Protein AF-A0AAW1RMR7-F1 (afdb_monomer)

pLDDT: mean 72.77, std 21.21, range [39.22, 98.06]

Secondary structure (DSSP, 8-state):
------------------------HHHHHHHTTPPP----PPPPP--------SSSHHHHHHHHHHHHHHHHHHHHHHHHHHHHHHHHHHHHHHHHHHHHHHHHHHHHHHHHHHHIIIII----PPPTTHHHHHHHHHHHHHH--

Organism: NCBI:txid2026836

Mean predicted aligned error: 20.26 Å

Radius of gyration: 40.02 Å; Cα contacts (8 Å, |Δi|>4): 3; chains: 1; bounding box: 69×91×111 Å

Structure (mmCIF, N/CA/C/O backbone):
data_AF-A0AAW1RMR7-F1
#
_entry.id   AF-A0AAW1RMR7-F1
#
loop_
_atom_site.group_PDB
_atom_site.id
_atom_site.type_symbol
_atom_site.label_atom_id
_atom_site.label_alt_id
_atom_site.label_comp_id
_atom_site.label_asym_id
_atom_site.label_entity_id
_atom_site.label_seq_id
_atom_site.pdbx_PDB_ins_code
_atom_site.Cartn_x
_atom_site.Cartn_y
_atom_site.Cartn_z
_atom_site.occupancy
_atom_site.B_iso_or_equiv
_atom_site.auth_seq_id
_atom_site.auth_comp_id
_atom_site.auth_asym_id
_atom_site.auth_atom_id
_atom_site.pdbx_PDB_model_num
ATOM 1 N N . MET A 1 1 ? -20.063 66.658 7.783 1.00 41.44 1 MET A N 1
ATOM 2 C CA . MET A 1 1 ? -18.698 66.717 7.216 1.00 41.44 1 MET A CA 1
ATOM 3 C C . MET A 1 1 ? -17.926 65.522 7.746 1.00 41.44 1 MET A C 1
ATOM 5 O O . MET A 1 1 ? -17.939 65.339 8.954 1.00 41.44 1 MET A O 1
ATOM 9 N N . GLY A 1 2 ? -17.313 64.720 6.873 1.00 44.72 2 GLY A N 1
ATOM 10 C CA . GLY A 1 2 ? -16.445 63.598 7.256 1.00 44.72 2 GLY A CA 1
ATOM 11 C C . GLY A 1 2 ? -16.875 62.287 6.607 1.00 44.72 2 GLY A C 1
ATOM 12 O O . GLY A 1 2 ? -17.687 61.562 7.164 1.00 44.72 2 GLY A O 1
ATOM 13 N N . ASN A 1 3 ? -16.363 62.049 5.401 1.00 41.38 3 ASN A N 1
ATOM 14 C CA . ASN A 1 3 ? -16.704 60.948 4.507 1.00 41.38 3 ASN A CA 1
ATOM 15 C C . ASN A 1 3 ? -15.828 59.707 4.744 1.00 41.38 3 ASN A C 1
ATOM 17 O O . ASN A 1 3 ? -14.678 59.828 5.148 1.00 41.38 3 ASN A O 1
ATOM 21 N N . ALA A 1 4 ? -16.399 58.557 4.371 1.00 46.16 4 ALA A N 1
ATOM 22 C CA . ALA A 1 4 ? -15.781 57.413 3.696 1.00 46.16 4 ALA A CA 1
ATOM 23 C C . ALA A 1 4 ? -14.385 56.939 4.156 1.00 46.16 4 ALA A C 1
ATOM 25 O O . ALA A 1 4 ? -13.358 57.455 3.725 1.00 46.16 4 ALA A O 1
ATOM 26 N N . SER A 1 5 ? -14.358 55.818 4.884 1.00 48.44 5 SER A N 1
ATOM 27 C CA . SER A 1 5 ? -13.239 54.873 4.817 1.00 48.44 5 SER A CA 1
ATOM 28 C C . SER A 1 5 ? -13.609 53.749 3.856 1.00 48.44 5 SER A C 1
ATOM 30 O O . SER A 1 5 ? -14.412 52.876 4.184 1.00 48.44 5 SER A O 1
ATOM 32 N N . GLY A 1 6 ? -13.035 53.810 2.654 1.00 48.84 6 GLY A N 1
ATOM 33 C CA . GLY A 1 6 ? -12.983 52.680 1.739 1.00 48.84 6 GLY A CA 1
ATOM 34 C C . GLY A 1 6 ? -12.164 51.559 2.367 1.00 48.84 6 GLY A C 1
ATOM 35 O O . GLY A 1 6 ? -11.061 51.786 2.863 1.00 48.84 6 GLY A O 1
ATOM 36 N N . LYS A 1 7 ? -12.730 50.356 2.381 1.00 49.72 7 LYS A N 1
ATOM 37 C CA . LYS A 1 7 ? -11.959 49.129 2.524 1.00 49.72 7 LYS A CA 1
ATOM 38 C C . LYS A 1 7 ? -11.913 48.502 1.143 1.00 49.72 7 LYS A C 1
ATOM 40 O O . LYS A 1 7 ? -12.949 48.089 0.627 1.00 49.72 7 LYS A O 1
ATOM 45 N N . ASP A 1 8 ? -10.722 48.510 0.563 1.00 47.69 8 ASP A N 1
ATOM 46 C CA . ASP A 1 8 ? -10.378 47.746 -0.624 1.00 47.69 8 ASP A CA 1
ATOM 47 C C . ASP A 1 8 ? -10.769 46.284 -0.405 1.00 47.69 8 ASP A C 1
ATOM 49 O O . ASP A 1 8 ? -10.290 45.608 0.508 1.00 47.69 8 ASP A O 1
ATOM 53 N N . GLN A 1 9 ? -11.706 45.822 -1.224 1.00 45.34 9 GLN A N 1
ATOM 54 C CA . GLN A 1 9 ? -12.138 44.440 -1.276 1.00 45.34 9 GLN A CA 1
ATOM 55 C C . GLN A 1 9 ? -11.144 43.718 -2.190 1.00 45.34 9 GLN A C 1
ATOM 57 O O . GLN A 1 9 ? -11.213 43.830 -3.414 1.00 45.34 9 GLN A O 1
ATOM 62 N N . GLN A 1 10 ? -10.159 43.047 -1.593 1.00 45.06 10 GLN A N 1
ATOM 63 C CA . GLN A 1 10 ? -9.300 42.117 -2.320 1.00 45.06 10 GLN A CA 1
ATOM 64 C C . GLN A 1 10 ? -10.180 40.983 -2.878 1.00 45.06 10 GLN A C 1
ATOM 66 O O . GLN A 1 10 ? -10.996 40.445 -2.128 1.00 45.06 10 GLN A O 1
ATOM 71 N N . PRO A 1 11 ? -10.054 40.610 -4.162 1.00 43.28 11 PRO A N 1
ATOM 72 C CA . PRO A 1 11 ? -10.751 39.447 -4.682 1.00 43.28 11 PRO A CA 1
ATOM 73 C C . PRO A 1 11 ? -10.151 38.188 -4.053 1.00 43.28 11 PRO A C 1
ATOM 75 O O . PRO A 1 11 ? -8.959 37.913 -4.210 1.00 43.28 11 PRO A O 1
ATOM 78 N N . GLU A 1 12 ? -10.995 37.453 -3.331 1.00 45.16 12 GLU A N 1
ATOM 79 C CA . GLU A 1 12 ? -10.720 36.108 -2.835 1.00 45.16 12 GLU A CA 1
ATOM 80 C C . GLU A 1 12 ? -10.385 35.230 -4.045 1.00 45.16 12 GLU A C 1
ATOM 82 O O . GLU A 1 12 ? -11.234 34.937 -4.890 1.00 45.16 12 GLU A O 1
ATOM 87 N N . GLN A 1 13 ? -9.104 34.894 -4.176 1.00 42.69 13 GLN A N 1
ATOM 88 C CA . GLN A 1 13 ? -8.651 33.884 -5.121 1.00 42.69 13 GLN A CA 1
ATOM 89 C C . GLN A 1 13 ? -9.285 32.554 -4.696 1.00 42.69 13 GLN A C 1
ATOM 91 O O . GLN A 1 13 ? -9.283 32.256 -3.499 1.00 42.69 13 GLN A O 1
ATOM 96 N N . PRO A 1 14 ? -9.831 31.757 -5.628 1.00 45.66 14 PRO A N 1
ATOM 97 C CA . PRO A 1 14 ? -10.330 30.437 -5.286 1.00 45.66 14 PRO A CA 1
ATOM 98 C C . PRO A 1 14 ? -9.174 29.630 -4.695 1.00 45.66 14 PRO A C 1
ATOM 100 O O . PRO A 1 14 ? -8.098 29.553 -5.292 1.00 45.66 14 PRO A O 1
ATOM 103 N N . GLU A 1 15 ? -9.391 29.067 -3.506 1.00 50.44 15 GLU A N 1
ATOM 104 C CA . GLU A 1 15 ? -8.488 28.087 -2.919 1.00 50.44 15 GLU A CA 1
ATOM 105 C C . GLU A 1 15 ? -8.468 26.866 -3.836 1.00 50.44 15 GLU A C 1
ATOM 107 O O . GLU A 1 15 ? -9.280 25.946 -3.734 1.00 50.44 15 GLU A O 1
ATOM 112 N N . GLU A 1 16 ? -7.553 26.898 -4.799 1.00 50.66 16 GLU A N 1
ATOM 113 C CA . GLU A 1 16 ? -7.110 25.729 -5.525 1.00 50.66 16 GLU A CA 1
ATOM 114 C C . GLU A 1 16 ? -6.599 24.752 -4.469 1.00 50.66 16 GLU A C 1
ATOM 116 O O . GLU A 1 16 ? -5.499 24.890 -3.925 1.00 50.66 16 GLU A O 1
ATOM 121 N N . LEU A 1 17 ? -7.445 23.776 -4.152 1.00 47.50 17 LEU A N 1
ATOM 122 C CA . LEU A 1 17 ? -7.128 22.608 -3.354 1.00 47.50 17 LEU A CA 1
ATOM 123 C C . LEU A 1 17 ? -6.118 21.760 -4.146 1.00 47.50 17 LEU A C 1
ATOM 125 O O . LEU A 1 17 ? -6.425 20.672 -4.628 1.00 47.50 17 LEU A O 1
ATOM 129 N N . PHE A 1 18 ? -4.899 22.273 -4.321 1.00 48.91 18 PHE A N 1
ATOM 130 C CA . PHE A 1 18 ? -3.761 21.499 -4.777 1.00 48.91 18 PHE A CA 1
ATOM 131 C C . PHE A 1 18 ? -3.435 20.535 -3.645 1.00 48.91 18 PHE A C 1
ATOM 133 O O . PHE A 1 18 ? -2.655 20.827 -2.738 1.00 48.91 18 PHE A O 1
ATOM 140 N N . THR A 1 19 ? -4.055 19.358 -3.685 1.00 51.41 19 THR A N 1
ATOM 141 C CA . THR A 1 19 ? -3.555 18.193 -2.970 1.00 51.41 19 THR A CA 1
ATOM 142 C C . THR A 1 19 ? -2.136 17.963 -3.472 1.00 51.41 19 THR A C 1
ATOM 144 O O . THR A 1 19 ? -1.926 17.410 -4.552 1.00 51.41 19 THR A O 1
ATOM 147 N N . GLY A 1 20 ? -1.157 18.483 -2.732 1.00 47.81 20 GLY A N 1
ATOM 148 C CA . GLY A 1 20 ? 0.257 18.337 -3.029 1.00 47.81 20 GLY A CA 1
ATOM 149 C C . GLY A 1 20 ? 0.644 16.874 -2.900 1.00 47.81 20 GLY A C 1
ATOM 150 O O . GLY A 1 20 ? 1.087 16.431 -1.843 1.00 47.81 20 GLY A O 1
ATOM 151 N N . VAL A 1 21 ? 0.461 16.107 -3.974 1.00 63.41 21 VAL A N 1
ATOM 152 C CA . VAL A 1 21 ? 0.990 14.752 -4.078 1.00 63.41 21 VAL A CA 1
ATOM 153 C C . VAL A 1 21 ? 2.507 14.880 -4.004 1.00 63.41 21 VAL A C 1
ATOM 155 O O . VAL A 1 21 ? 3.132 15.526 -4.847 1.00 63.41 21 VAL A O 1
ATOM 158 N N . ARG A 1 22 ? 3.117 14.300 -2.965 1.00 62.78 22 ARG A N 1
ATOM 159 C CA . ARG A 1 22 ? 4.573 14.281 -2.798 1.00 62.78 22 ARG A CA 1
ATOM 160 C C . ARG A 1 22 ? 5.194 13.384 -3.866 1.00 62.78 22 ARG A C 1
ATOM 162 O O . ARG A 1 22 ? 5.441 12.205 -3.645 1.00 62.78 22 ARG A O 1
ATOM 169 N N . THR A 1 23 ? 5.452 13.943 -5.040 1.00 65.56 23 THR A N 1
ATOM 170 C CA . THR A 1 23 ? 6.194 13.260 -6.101 1.00 65.56 23 THR A CA 1
ATOM 171 C C . THR A 1 23 ? 7.694 13.445 -5.900 1.00 65.56 23 THR A C 1
ATOM 173 O O . THR A 1 23 ? 8.157 14.538 -5.573 1.00 65.56 23 THR A O 1
ATOM 176 N N . SER A 1 24 ? 8.475 12.387 -6.126 1.00 66.00 24 SER A N 1
ATOM 177 C CA . SER A 1 24 ? 9.939 12.459 -6.064 1.00 66.00 24 SER A CA 1
ATOM 178 C C . SER A 1 24 ? 10.491 13.475 -7.084 1.00 66.00 24 SER A C 1
ATOM 180 O O . SER A 1 24 ? 10.080 13.431 -8.249 1.00 66.00 24 SER A O 1
ATOM 182 N N . PRO A 1 25 ? 11.465 14.338 -6.716 1.00 65.81 25 PRO A N 1
ATOM 183 C CA . PRO A 1 25 ? 12.079 15.307 -7.634 1.00 65.81 25 PRO A CA 1
ATOM 184 C C . PRO A 1 25 ? 12.666 14.675 -8.906 1.00 65.81 25 PRO A C 1
ATOM 186 O O . PRO A 1 25 ? 12.696 15.298 -9.967 1.00 65.81 25 PRO A O 1
ATOM 189 N N . ALA A 1 26 ? 13.101 13.413 -8.822 1.00 59.31 26 ALA A N 1
ATOM 190 C CA . ALA A 1 26 ? 13.618 12.663 -9.965 1.00 59.31 26 ALA A CA 1
ATOM 191 C C . ALA A 1 26 ? 12.534 12.347 -11.012 1.00 59.31 26 ALA A C 1
ATOM 193 O O . ALA A 1 26 ? 12.831 12.253 -12.201 1.00 59.31 26 ALA A O 1
ATOM 194 N N . LEU A 1 27 ? 11.279 12.202 -10.583 1.00 61.59 27 LEU A N 1
ATOM 195 C CA . LEU A 1 27 ? 10.155 11.858 -11.452 1.00 61.59 27 LEU A CA 1
ATOM 196 C C . LEU A 1 27 ? 9.688 13.080 -12.257 1.00 61.59 27 LEU A C 1
ATOM 198 O O . LEU A 1 27 ? 9.487 12.982 -13.465 1.00 61.59 27 LEU A O 1
ATOM 202 N N . ILE A 1 28 ? 9.648 14.252 -11.612 1.00 66.38 28 ILE A N 1
ATOM 203 C CA . ILE A 1 28 ? 9.343 15.543 -12.254 1.00 66.38 28 ILE A CA 1
ATOM 204 C C . ILE A 1 28 ? 10.358 15.850 -13.364 1.00 66.38 28 ILE A C 1
ATOM 206 O O . ILE A 1 28 ? 9.988 16.252 -14.465 1.00 66.38 28 ILE A O 1
ATOM 210 N N . ARG A 1 29 ? 11.648 15.599 -13.107 1.00 62.22 29 ARG A N 1
ATOM 211 C CA . ARG A 1 29 ? 12.720 15.860 -14.078 1.00 62.22 29 ARG A CA 1
ATOM 212 C C . ARG A 1 29 ? 12.626 14.983 -15.331 1.00 62.22 29 A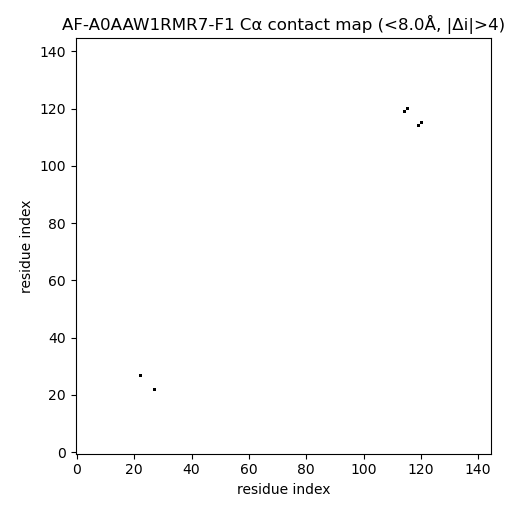RG A C 1
ATOM 214 O O . ARG A 1 29 ? 13.022 15.426 -16.401 1.00 62.22 29 ARG A O 1
ATOM 221 N N . ASN A 1 30 ? 12.110 13.760 -15.218 1.00 59.12 30 ASN A N 1
ATOM 222 C CA . ASN A 1 30 ? 11.930 12.877 -16.375 1.00 59.12 30 ASN A CA 1
ATOM 223 C C . ASN A 1 30 ? 10.703 13.258 -17.214 1.00 59.12 30 ASN A C 1
ATOM 225 O O . ASN A 1 30 ? 10.755 13.147 -18.434 1.00 59.12 30 ASN A O 1
ATOM 229 N N . LEU A 1 31 ? 9.636 13.756 -16.583 1.00 60.44 31 LEU A N 1
ATOM 230 C CA . LEU A 1 31 ? 8.449 14.264 -17.283 1.00 60.44 31 LEU A CA 1
ATOM 231 C C . LEU A 1 31 ? 8.740 15.558 -18.055 1.00 60.44 31 LEU A C 1
ATOM 233 O O . LEU A 1 31 ? 8.267 15.717 -19.174 1.00 60.44 31 LEU A O 1
ATOM 237 N N . ALA A 1 32 ? 9.569 16.445 -17.498 1.00 60.75 32 ALA A N 1
ATOM 238 C CA . ALA A 1 32 ? 9.967 17.692 -18.157 1.00 60.75 32 ALA A CA 1
ATOM 239 C C . ALA A 1 32 ? 10.891 17.496 -19.378 1.00 60.75 32 ALA A C 1
ATOM 241 O O . ALA A 1 32 ? 11.061 18.422 -20.162 1.00 60.75 32 ALA A O 1
ATOM 242 N N . ASN A 1 33 ? 11.487 16.309 -19.538 1.00 55.12 33 ASN A N 1
ATOM 243 C CA . ASN A 1 33 ? 12.424 15.983 -20.619 1.00 55.12 33 ASN A CA 1
ATOM 244 C C . ASN A 1 33 ? 11.831 15.009 -21.653 1.00 55.12 33 ASN A C 1
ATOM 246 O O . ASN A 1 33 ? 12.582 14.392 -22.412 1.00 55.12 33 ASN A O 1
ATOM 250 N N . ALA A 1 34 ? 10.509 14.818 -21.671 1.00 51.97 34 ALA A N 1
ATOM 251 C CA . ALA A 1 34 ? 9.874 13.998 -22.694 1.00 51.97 34 ALA A CA 1
ATOM 252 C C . ALA A 1 34 ? 10.080 14.655 -24.076 1.00 51.97 34 ALA A C 1
ATOM 254 O O . ALA A 1 34 ? 9.723 15.821 -24.239 1.00 51.97 34 ALA A O 1
ATOM 255 N N . PRO A 1 35 ? 10.673 13.959 -25.065 1.00 56.31 35 PRO A N 1
ATOM 256 C CA . PRO A 1 35 ? 10.839 14.519 -26.399 1.00 56.31 35 PRO A CA 1
ATOM 257 C C . PRO A 1 35 ? 9.468 14.703 -27.059 1.00 56.31 35 PRO A C 1
ATOM 259 O O . PRO A 1 35 ? 8.672 13.763 -27.117 1.00 56.31 35 PRO A O 1
ATOM 262 N N . ASP A 1 36 ? 9.215 15.916 -27.555 1.00 47.38 36 ASP A N 1
ATOM 263 C CA . ASP A 1 36 ? 8.032 16.263 -28.340 1.00 47.38 36 ASP A CA 1
ATOM 264 C C . ASP A 1 36 ? 7.891 15.311 -29.534 1.00 47.38 36 ASP A C 1
ATOM 266 O O . ASP A 1 36 ? 8.733 15.248 -30.432 1.00 47.38 36 ASP A O 1
ATOM 270 N N . PHE A 1 37 ? 6.803 14.545 -29.543 1.00 48.03 37 PHE A N 1
ATOM 271 C CA . PHE A 1 37 ? 6.465 13.601 -30.603 1.00 48.03 37 PHE A CA 1
ATOM 272 C C . PHE A 1 37 ? 5.833 14.344 -31.789 1.00 48.03 37 PHE A C 1
ATOM 274 O O . PHE A 1 37 ? 4.648 14.183 -32.079 1.00 48.03 37 PHE A O 1
ATOM 281 N N . ARG A 1 38 ? 6.596 15.209 -32.462 1.00 51.19 38 ARG A N 1
ATOM 282 C CA . ARG A 1 38 ? 6.203 15.812 -33.743 1.00 51.19 38 ARG A CA 1
ATOM 283 C C . ARG A 1 38 ? 7.425 16.037 -34.627 1.00 51.19 38 ARG A C 1
ATOM 285 O O . ARG A 1 38 ? 8.172 16.971 -34.396 1.00 51.19 38 ARG A O 1
ATOM 292 N N . ASP A 1 39 ? 7.609 15.160 -35.613 1.00 41.50 39 ASP A N 1
ATOM 293 C CA . ASP A 1 39 ? 7.767 15.559 -37.019 1.00 41.50 39 ASP A CA 1
ATOM 294 C C . ASP A 1 39 ? 7.932 14.329 -37.9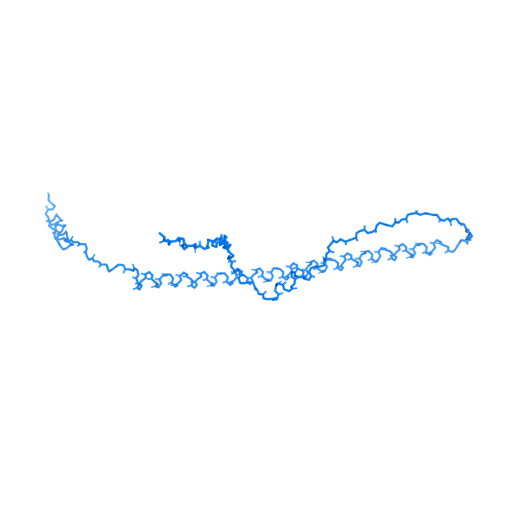19 1.00 41.50 39 ASP A C 1
ATOM 296 O O . ASP A 1 39 ? 8.956 13.649 -37.947 1.00 41.50 39 ASP A O 1
ATOM 300 N N . THR A 1 40 ? 6.876 14.029 -38.672 1.00 49.78 40 THR A N 1
ATOM 301 C CA . THR A 1 40 ? 6.880 13.047 -39.757 1.00 49.78 40 THR A CA 1
ATOM 302 C C . THR A 1 40 ? 7.060 13.822 -41.060 1.00 49.78 40 THR A C 1
ATOM 304 O O . THR A 1 40 ? 6.084 14.256 -41.667 1.00 49.78 40 THR A O 1
ATOM 307 N N . HIS A 1 41 ? 8.305 14.038 -41.492 1.00 50.75 41 HIS A N 1
ATOM 308 C CA . HIS A 1 41 ? 8.564 14.596 -42.819 1.00 50.75 41 HIS A CA 1
ATOM 309 C C . HIS A 1 41 ? 8.580 13.486 -43.878 1.00 50.75 41 HIS A C 1
ATOM 311 O O . HIS A 1 41 ? 9.387 12.560 -43.863 1.00 50.75 41 HIS A O 1
ATOM 317 N N . HIS A 1 42 ? 7.613 13.603 -44.781 1.00 48.09 42 HIS A N 1
ATOM 318 C CA . HIS A 1 42 ? 7.350 12.776 -45.952 1.00 48.09 42 HIS A CA 1
ATOM 319 C C . HIS A 1 42 ? 8.436 13.002 -47.029 1.00 48.09 42 HIS A C 1
ATOM 321 O O . HIS A 1 42 ? 8.731 14.163 -47.321 1.00 48.09 42 HIS A O 1
ATOM 327 N N . PRO A 1 43 ? 9.026 11.965 -47.657 1.00 50.16 43 PRO A N 1
ATOM 328 C CA . PRO A 1 43 ? 9.975 12.182 -48.743 1.00 50.16 43 PRO A CA 1
ATOM 329 C C . PRO A 1 43 ? 9.249 12.537 -50.052 1.00 50.16 43 PRO A C 1
ATOM 331 O O . PRO A 1 43 ? 8.346 11.831 -50.502 1.00 50.16 43 PRO A O 1
ATOM 334 N N . HIS A 1 44 ? 9.673 13.645 -50.661 1.00 39.22 44 HIS A N 1
ATOM 335 C CA . HIS A 1 44 ? 9.256 14.116 -51.983 1.00 39.22 44 HIS A CA 1
ATOM 336 C C . HIS A 1 44 ? 9.768 13.177 -53.093 1.00 39.22 44 HIS A C 1
ATOM 338 O O . HIS A 1 44 ? 10.909 12.719 -53.051 1.00 39.22 44 HIS A O 1
ATOM 344 N N . ARG A 1 45 ? 8.928 12.911 -54.100 1.00 41.19 45 ARG A N 1
ATOM 345 C CA . ARG A 1 45 ? 9.235 12.085 -55.283 1.00 41.19 45 ARG A CA 1
ATOM 346 C C . ARG A 1 45 ? 9.606 12.933 -56.515 1.00 41.19 45 ARG A C 1
ATOM 348 O O . ARG A 1 45 ? 8.895 13.899 -56.772 1.00 41.19 45 ARG A O 1
ATOM 355 N N . HIS A 1 46 ? 10.585 12.406 -57.279 1.00 43.56 46 HIS A N 1
ATOM 356 C CA . HIS A 1 46 ? 10.833 12.482 -58.746 1.00 43.56 46 HIS A CA 1
ATOM 357 C C . HIS A 1 46 ? 11.240 13.848 -59.360 1.00 43.56 46 HIS A C 1
ATOM 359 O O . HIS A 1 46 ? 10.795 14.873 -58.863 1.00 43.56 46 HIS A O 1
ATOM 365 N N . ASP A 1 47 ? 12.121 14.003 -60.370 1.00 43.00 47 ASP A N 1
ATOM 366 C CA . ASP A 1 47 ? 12.698 13.187 -61.479 1.00 43.00 47 ASP A CA 1
ATOM 367 C C . ASP A 1 47 ? 14.203 13.585 -61.706 1.00 43.00 47 ASP A C 1
ATOM 369 O O . ASP A 1 47 ? 14.673 14.493 -61.029 1.00 43.00 47 ASP A O 1
ATOM 373 N N . ASP A 1 48 ? 15.111 12.975 -62.495 1.00 39.62 48 ASP A N 1
ATOM 374 C CA . ASP A 1 48 ? 15.102 12.568 -63.914 1.00 39.62 48 ASP A CA 1
ATOM 375 C C . ASP A 1 48 ? 16.299 11.629 -64.263 1.00 39.62 48 ASP A C 1
ATOM 377 O O . ASP A 1 48 ? 17.447 11.880 -63.903 1.00 39.62 48 ASP A O 1
ATOM 381 N N . ARG A 1 49 ? 15.994 10.573 -65.031 1.00 44.53 49 ARG A N 1
ATOM 382 C CA . ARG A 1 49 ? 16.584 10.165 -66.330 1.00 44.53 49 ARG A CA 1
ATOM 383 C C . ARG A 1 49 ? 18.105 9.894 -66.566 1.00 44.53 49 ARG A C 1
ATOM 385 O O . ARG A 1 49 ? 18.913 10.797 -66.720 1.00 44.53 49 ARG A O 1
ATOM 392 N N . GLU A 1 50 ? 18.360 8.600 -66.839 1.00 49.91 50 GLU A N 1
ATOM 393 C CA . GLU A 1 50 ? 19.244 7.912 -67.829 1.00 49.91 50 GLU A CA 1
ATOM 394 C C . GLU A 1 50 ? 20.781 8.091 -67.861 1.00 49.91 50 GLU A C 1
ATOM 396 O O . GLU A 1 50 ? 21.289 9.112 -68.305 1.00 49.91 50 GLU A O 1
ATOM 401 N N . HIS A 1 51 ? 21.514 6.982 -67.613 1.00 41.34 51 HIS A N 1
ATOM 402 C CA . HIS A 1 51 ? 22.446 6.342 -68.574 1.00 41.34 51 HIS A CA 1
ATOM 403 C C . HIS A 1 51 ? 23.118 5.046 -68.031 1.00 41.34 51 HIS A C 1
ATOM 405 O O . HIS A 1 51 ? 23.738 5.088 -66.980 1.00 41.34 51 HIS A O 1
ATOM 411 N N . ARG A 1 52 ? 23.093 3.961 -68.846 1.00 43.81 52 ARG A N 1
ATOM 412 C CA . ARG A 1 52 ? 24.130 2.895 -69.044 1.00 43.81 52 ARG A CA 1
ATOM 413 C C . ARG A 1 52 ? 24.609 2.094 -67.801 1.00 43.81 52 ARG A C 1
ATOM 415 O O . ARG A 1 52 ? 25.273 2.649 -66.945 1.00 43.81 52 ARG A O 1
ATOM 422 N N . SER A 1 53 ? 24.531 0.757 -67.718 1.00 42.88 53 SER A N 1
ATOM 423 C CA . SER A 1 53 ? 25.228 -0.243 -68.562 1.00 42.88 53 SER A CA 1
ATOM 424 C C . SER A 1 53 ? 24.881 -1.669 -68.093 1.00 42.88 53 SER A C 1
ATOM 426 O O . SER A 1 53 ? 24.778 -1.904 -66.905 1.00 42.88 53 SER A O 1
ATOM 428 N N . SER A 1 54 ? 24.787 -2.645 -68.997 1.00 51.03 54 SER A N 1
ATOM 429 C CA . SER A 1 54 ? 24.481 -4.051 -68.695 1.00 51.03 54 SER A CA 1
ATOM 430 C C . SER A 1 54 ? 25.426 -4.765 -67.707 1.00 51.03 54 SER A C 1
ATOM 432 O O . SER A 1 54 ? 26.647 -4.733 -67.852 1.00 51.03 54 SER A O 1
ATOM 434 N N . SER A 1 55 ? 24.797 -5.593 -66.861 1.00 51.38 55 SER A N 1
ATOM 435 C CA . SER A 1 55 ? 25.265 -6.884 -66.316 1.00 51.38 55 SER A CA 1
ATOM 436 C C . SER A 1 55 ? 26.067 -6.930 -65.010 1.00 51.38 55 SER A C 1
ATOM 438 O O . SER A 1 55 ? 26.431 -8.029 -64.596 1.00 51.38 55 SER A O 1
ATOM 440 N N . LYS A 1 56 ? 26.292 -5.803 -64.321 1.00 48.78 56 LYS A N 1
ATOM 441 C CA . LYS A 1 56 ? 26.843 -5.789 -62.945 1.00 48.78 56 LYS A CA 1
ATOM 442 C C . LYS A 1 56 ? 25.826 -5.370 -61.872 1.00 48.78 56 LYS A C 1
ATOM 444 O O . LYS A 1 56 ? 25.982 -5.742 -60.718 1.00 48.78 56 LYS A O 1
ATOM 449 N N . ASP A 1 57 ? 24.743 -4.717 -62.286 1.00 50.81 57 ASP A N 1
ATOM 450 C CA . ASP A 1 57 ? 23.793 -4.045 -61.389 1.00 50.81 57 ASP A CA 1
ATOM 451 C C . ASP A 1 57 ? 22.793 -4.978 -60.677 1.00 50.81 57 ASP A C 1
ATOM 453 O O . ASP A 1 57 ? 22.172 -4.586 -59.690 1.00 50.81 57 ASP A O 1
ATOM 457 N N . GLU A 1 58 ? 22.617 -6.223 -61.136 1.00 51.19 58 GLU A N 1
ATOM 458 C CA . GLU A 1 58 ? 21.673 -7.159 -60.496 1.00 51.19 58 GLU A CA 1
ATOM 459 C C . GLU A 1 58 ? 22.210 -7.732 -59.175 1.00 51.19 58 GLU A C 1
ATOM 461 O O . GLU A 1 58 ? 21.428 -8.021 -58.268 1.00 51.19 58 GLU A O 1
ATOM 466 N N . HIS A 1 59 ? 23.536 -7.849 -59.033 1.00 50.97 59 HIS A N 1
ATOM 467 C CA . HIS A 1 59 ? 24.159 -8.274 -57.776 1.00 50.97 59 HIS A CA 1
ATOM 468 C C . HIS A 1 59 ? 24.107 -7.161 -56.720 1.00 50.97 59 HI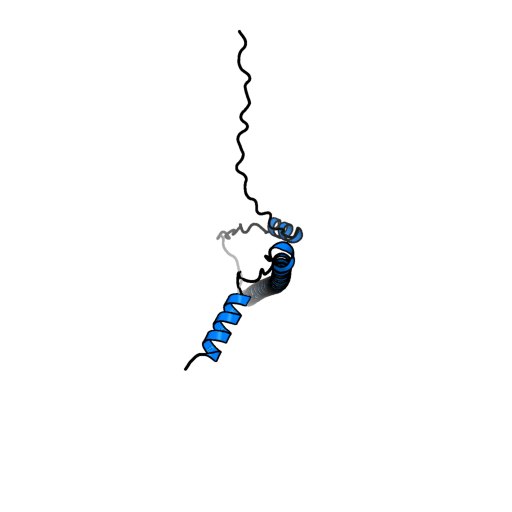S A C 1
ATOM 470 O O . HIS A 1 59 ? 23.744 -7.428 -55.573 1.00 50.97 59 HIS A O 1
ATOM 476 N N . ASP A 1 60 ? 24.361 -5.915 -57.127 1.00 54.00 60 ASP A N 1
ATOM 477 C CA . ASP A 1 60 ? 24.363 -4.747 -56.238 1.00 54.00 60 ASP A CA 1
ATOM 478 C C . ASP A 1 60 ? 22.951 -4.423 -55.704 1.00 54.00 60 ASP A C 1
ATOM 480 O O . ASP A 1 60 ? 22.777 -4.039 -54.545 1.00 54.00 60 ASP A O 1
ATOM 484 N N . ALA A 1 61 ? 21.905 -4.642 -56.512 1.00 57.59 61 ALA A N 1
ATOM 485 C CA . ALA A 1 61 ? 20.517 -4.461 -56.082 1.00 57.59 61 ALA A CA 1
ATOM 486 C C . ALA A 1 61 ? 20.067 -5.511 -55.047 1.00 57.59 61 ALA A C 1
ATOM 488 O O . ALA A 1 61 ? 19.290 -5.200 -54.138 1.00 57.59 61 ALA A O 1
ATOM 489 N N . HIS A 1 62 ? 20.555 -6.750 -55.162 1.00 60.22 62 HIS A N 1
ATOM 490 C CA . HIS A 1 62 ? 20.237 -7.820 -54.216 1.00 60.22 62 HIS A CA 1
ATOM 491 C C . HIS A 1 62 ? 20.938 -7.602 -52.864 1.00 60.22 62 HIS A C 1
ATOM 493 O O . HIS A 1 62 ? 20.341 -7.844 -51.814 1.00 60.22 62 HIS A O 1
ATOM 499 N N . GLU A 1 63 ? 22.166 -7.076 -52.885 1.00 60.25 63 GLU A N 1
ATOM 500 C CA . GLU A 1 63 ? 22.940 -6.713 -51.693 1.00 60.25 63 GLU A CA 1
ATOM 501 C C . GLU A 1 63 ? 22.331 -5.504 -50.958 1.00 60.25 63 GLU A C 1
ATOM 503 O O . GLU A 1 63 ? 22.126 -5.548 -49.743 1.00 60.25 63 GLU A O 1
ATOM 508 N N . ALA A 1 64 ? 21.901 -4.470 -51.691 1.00 62.59 64 ALA A N 1
ATOM 509 C CA . ALA A 1 64 ? 21.192 -3.328 -51.108 1.00 62.59 64 ALA A CA 1
ATOM 510 C C . ALA A 1 64 ? 19.841 -3.724 -50.473 1.00 62.59 64 ALA A C 1
ATOM 512 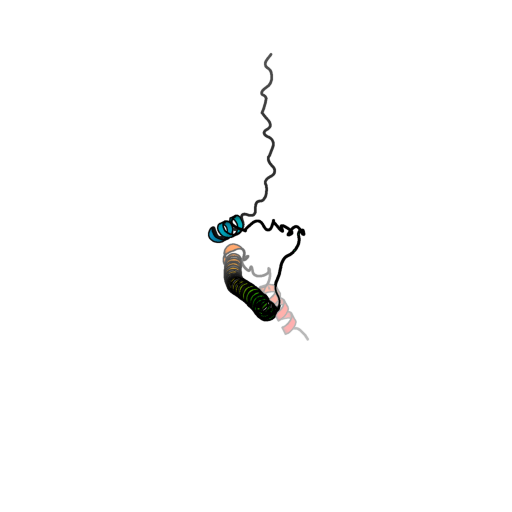O O . ALA A 1 64 ? 19.479 -3.229 -49.401 1.00 62.59 64 ALA A O 1
ATOM 513 N N . ALA A 1 65 ? 19.099 -4.648 -51.093 1.00 63.75 65 ALA A N 1
ATOM 514 C CA . ALA A 1 65 ? 17.828 -5.140 -50.559 1.00 63.75 65 ALA A CA 1
ATOM 515 C C . ALA A 1 65 ? 18.003 -6.003 -49.293 1.00 63.75 65 ALA A C 1
ATOM 517 O O . ALA A 1 65 ? 17.204 -5.891 -48.358 1.00 63.75 65 ALA A O 1
ATOM 518 N N . GLU A 1 66 ? 19.044 -6.839 -49.236 1.00 64.88 66 GLU A N 1
ATOM 519 C CA . GLU A 1 66 ? 19.438 -7.593 -48.035 1.00 64.88 66 GLU A CA 1
ATOM 520 C C . GLU A 1 66 ? 19.834 -6.643 -46.890 1.00 64.88 66 GLU A C 1
A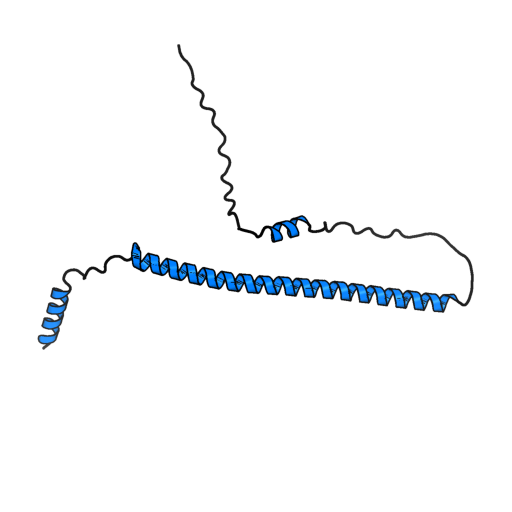TOM 522 O O . GLU A 1 66 ? 19.389 -6.807 -45.750 1.00 64.88 66 GLU A O 1
ATOM 527 N N . GLN A 1 67 ? 20.575 -5.576 -47.197 1.00 69.56 67 GLN A N 1
ATOM 528 C CA . GLN A 1 67 ? 21.019 -4.595 -46.208 1.00 69.56 67 GLN A CA 1
ATOM 529 C C . GLN A 1 67 ? 19.869 -3.734 -45.650 1.00 69.56 67 GLN A C 1
ATOM 531 O O . GLN A 1 67 ? 19.819 -3.459 -44.444 1.00 69.56 67 GLN A O 1
ATOM 536 N N . CYS A 1 68 ? 18.883 -3.368 -46.476 1.00 69.75 68 CYS A N 1
ATOM 537 C CA . CYS A 1 68 ? 17.652 -2.712 -46.013 1.00 69.75 68 CYS A CA 1
ATOM 538 C C . CYS A 1 68 ? 16.809 -3.618 -45.095 1.00 69.75 68 CYS A C 1
ATOM 540 O O . CYS A 1 68 ? 16.230 -3.147 -44.113 1.00 69.75 68 CYS A O 1
ATOM 542 N N . LYS A 1 69 ? 16.760 -4.930 -45.358 1.00 72.19 69 LYS A N 1
ATOM 543 C CA . LYS A 1 69 ? 16.066 -5.882 -44.475 1.00 72.19 69 LYS A CA 1
ATOM 544 C C . LYS A 1 69 ? 16.779 -6.019 -43.132 1.00 72.19 69 LYS A C 1
ATOM 546 O O . LYS A 1 69 ? 16.125 -5.881 -42.099 1.00 72.19 69 LYS A O 1
ATOM 551 N N . ALA A 1 70 ? 18.101 -6.194 -43.135 1.00 72.38 70 ALA A N 1
ATOM 552 C CA . ALA A 1 70 ? 18.897 -6.328 -41.914 1.00 72.38 70 ALA A CA 1
ATOM 553 C C . ALA A 1 70 ? 18.800 -5.090 -41.003 1.00 72.38 70 ALA A C 1
ATOM 555 O O . ALA A 1 70 ? 18.644 -5.213 -39.788 1.00 72.38 70 ALA A O 1
ATOM 556 N N . THR A 1 71 ? 18.819 -3.887 -41.585 1.00 75.69 71 THR A N 1
ATOM 557 C CA . THR A 1 71 ? 18.668 -2.626 -40.835 1.00 75.69 71 THR A CA 1
ATOM 558 C C . THR A 1 71 ? 17.268 -2.456 -40.246 1.00 75.69 71 THR A C 1
ATOM 560 O O . THR A 1 71 ? 17.141 -2.085 -39.079 1.00 75.69 71 THR A O 1
ATOM 563 N N . SER A 1 72 ? 16.213 -2.792 -40.997 1.00 79.69 72 SER A N 1
ATOM 564 C CA . SER A 1 72 ? 14.836 -2.757 -40.480 1.00 79.69 72 SER A CA 1
ATOM 565 C C . SER A 1 72 ? 14.596 -3.773 -39.354 1.00 79.69 72 SER A C 1
ATOM 567 O O . SER A 1 72 ? 13.937 -3.454 -38.364 1.00 79.69 72 SER A O 1
ATOM 569 N N . GLN A 1 73 ? 15.189 -4.968 -39.450 1.00 80.69 73 GLN A N 1
ATOM 570 C CA . GLN A 1 73 ? 15.121 -5.986 -38.400 1.00 80.69 73 GLN A CA 1
ATOM 571 C C . GLN A 1 73 ? 15.888 -5.564 -37.143 1.00 80.69 73 GLN A C 1
ATOM 573 O O . GLN A 1 73 ? 15.356 -5.699 -36.043 1.00 80.69 73 GLN A O 1
ATOM 578 N N . GLY A 1 74 ? 17.090 -4.998 -37.291 1.00 86.38 74 GLY A N 1
ATOM 579 C CA . GLY A 1 74 ? 17.855 -4.463 -36.163 1.00 86.38 74 GLY A CA 1
ATOM 580 C C . GLY A 1 74 ? 17.129 -3.319 -35.449 1.00 86.38 74 GLY A C 1
ATOM 581 O O . GLY A 1 74 ? 17.120 -3.262 -34.222 1.00 86.38 74 GLY A O 1
ATOM 582 N N . HIS A 1 75 ? 16.446 -2.447 -36.197 1.00 90.38 75 HIS A N 1
ATOM 583 C CA . HIS A 1 75 ? 15.660 -1.360 -35.612 1.00 90.38 75 HIS A CA 1
ATOM 584 C C . HIS A 1 75 ? 14.449 -1.865 -34.813 1.00 90.38 75 HIS A C 1
ATOM 586 O O . HIS A 1 75 ? 14.191 -1.377 -33.715 1.00 90.38 75 HIS A O 1
ATOM 592 N N . LEU A 1 76 ? 13.730 -2.874 -35.320 1.00 90.38 76 LEU A N 1
ATOM 593 C CA . LEU A 1 76 ? 12.624 -3.493 -34.583 1.00 90.38 76 LEU A CA 1
ATOM 594 C C . LEU A 1 76 ? 13.103 -4.200 -33.308 1.00 90.38 76 LEU A C 1
ATOM 596 O O . LEU A 1 76 ? 12.429 -4.119 -32.286 1.00 90.38 76 LEU A O 1
ATOM 600 N N . GLN A 1 77 ? 14.273 -4.843 -33.345 1.00 91.94 77 GLN A N 1
ATOM 601 C CA . GLN A 1 77 ? 14.876 -5.473 -32.165 1.00 91.94 77 GLN A CA 1
ATOM 602 C C . GLN A 1 77 ? 15.303 -4.445 -31.106 1.00 91.94 77 GLN A C 1
ATOM 604 O O . GLN A 1 77 ? 15.094 -4.678 -29.916 1.00 91.94 77 GLN A O 1
ATOM 609 N N . ASP A 1 78 ? 15.852 -3.297 -31.515 1.00 94.62 78 ASP A N 1
ATOM 610 C CA . ASP A 1 78 ? 16.168 -2.199 -30.590 1.00 94.62 78 ASP A CA 1
ATOM 611 C C . ASP A 1 78 ? 14.900 -1.631 -29.934 1.00 94.62 78 ASP A C 1
ATOM 613 O O . ASP A 1 78 ? 14.844 -1.456 -28.715 1.00 94.62 78 ASP A O 1
ATOM 617 N N . LEU A 1 79 ? 13.847 -1.400 -30.725 1.00 95.62 79 LEU A N 1
ATOM 618 C CA . LEU A 1 79 ? 12.562 -0.935 -30.205 1.00 95.62 79 LEU A CA 1
ATOM 619 C C . LEU A 1 79 ? 11.954 -1.933 -29.214 1.00 95.62 79 LEU A C 1
ATOM 621 O O . LEU A 1 79 ? 11.529 -1.521 -28.135 1.00 95.62 79 LEU A O 1
ATOM 625 N N . ASP A 1 80 ? 11.952 -3.224 -29.543 1.00 96.44 80 ASP A N 1
ATOM 626 C CA . ASP A 1 80 ? 11.431 -4.269 -28.660 1.00 96.44 80 ASP A CA 1
ATOM 627 C C . ASP A 1 80 ? 12.224 -4.340 -27.346 1.00 96.44 80 ASP A C 1
ATOM 629 O O . ASP A 1 80 ? 11.642 -4.300 -26.263 1.00 96.44 80 ASP A O 1
ATOM 633 N N . SER A 1 81 ? 13.558 -4.301 -27.420 1.00 96.94 81 SER A N 1
ATOM 634 C CA . SER A 1 81 ? 14.438 -4.245 -26.244 1.00 96.94 81 SER A CA 1
ATOM 635 C C . SER A 1 81 ? 14.133 -3.039 -25.345 1.00 96.94 81 SER A C 1
ATOM 637 O O . SER A 1 81 ? 14.015 -3.157 -24.120 1.00 96.94 81 SER A O 1
ATOM 639 N N . ARG A 1 82 ? 13.922 -1.859 -25.941 1.00 97.25 82 ARG A N 1
ATOM 640 C CA . ARG A 1 82 ? 13.569 -0.638 -25.200 1.00 97.25 82 ARG A CA 1
ATOM 641 C C . ARG A 1 82 ? 12.193 -0.731 -24.548 1.00 97.25 82 ARG A C 1
ATOM 643 O O . ARG A 1 82 ? 12.035 -0.278 -23.411 1.00 97.25 82 ARG A O 1
ATOM 650 N N . VAL A 1 83 ? 11.212 -1.315 -25.235 1.00 97.69 83 VAL A N 1
ATOM 651 C CA . VAL A 1 83 ? 9.867 -1.545 -24.687 1.00 97.69 83 VAL A CA 1
ATOM 652 C C . VAL A 1 83 ? 9.931 -2.524 -23.521 1.00 97.69 83 VAL A C 1
ATOM 654 O O . VAL A 1 83 ? 9.406 -2.217 -22.451 1.00 97.69 83 VAL A O 1
ATOM 657 N N . GLN A 1 84 ? 10.633 -3.648 -23.670 1.00 97.81 84 GLN A N 1
ATOM 658 C CA . GLN A 1 84 ? 10.822 -4.621 -22.592 1.00 97.81 84 GLN A CA 1
ATOM 659 C C . GLN A 1 84 ? 11.467 -3.970 -21.366 1.00 97.81 84 GLN A C 1
ATOM 661 O O . GLN A 1 84 ? 10.940 -4.077 -20.258 1.00 97.81 84 GLN A O 1
ATOM 666 N N . GLN A 1 85 ? 12.531 -3.188 -21.562 1.00 97.81 85 GLN A N 1
ATOM 667 C CA . GLN A 1 85 ? 13.186 -2.486 -20.463 1.00 97.81 85 GLN A CA 1
ATOM 668 C C . GLN A 1 85 ? 12.249 -1.480 -19.768 1.00 97.81 85 GLN A C 1
ATOM 670 O O . GLN A 1 85 ? 12.288 -1.328 -18.543 1.00 97.81 85 GLN A O 1
ATOM 675 N N . ALA A 1 86 ? 11.408 -0.770 -20.524 1.00 97.44 86 ALA A N 1
ATOM 676 C CA . ALA A 1 86 ? 10.423 0.150 -19.961 1.00 97.44 86 ALA A CA 1
ATOM 677 C C . ALA A 1 86 ? 9.351 -0.591 -19.145 1.00 97.44 86 ALA A C 1
ATOM 679 O O . ALA A 1 86 ? 9.010 -0.155 -18.043 1.00 97.44 86 ALA A O 1
ATOM 680 N N . LEU A 1 87 ? 8.864 -1.731 -19.641 1.00 98.00 87 LEU A N 1
ATOM 681 C CA . LEU A 1 87 ? 7.897 -2.574 -18.937 1.00 98.00 87 LEU A CA 1
ATOM 682 C C . LEU A 1 87 ? 8.479 -3.150 -17.643 1.00 98.00 87 LEU A C 1
ATOM 684 O O . LEU A 1 87 ? 7.818 -3.113 -16.605 1.00 98.00 87 LEU A O 1
ATOM 688 N N . GLU A 1 88 ? 9.728 -3.616 -17.663 1.00 98.00 88 GLU A N 1
ATOM 689 C CA . GLU A 1 88 ? 10.420 -4.107 -16.468 1.00 98.00 88 GLU A CA 1
ATOM 690 C C . GLU A 1 88 ? 10.586 -3.016 -15.410 1.00 98.00 88 GLU A C 1
ATOM 692 O O . GLU A 1 88 ? 10.294 -3.236 -14.230 1.00 98.00 88 GLU A O 1
ATOM 697 N N . LYS A 1 89 ? 11.012 -1.815 -15.826 1.00 97.25 89 LYS A N 1
ATOM 698 C CA . LYS A 1 89 ? 11.139 -0.654 -14.935 1.00 97.25 89 LYS A CA 1
ATOM 699 C C . LYS A 1 89 ? 9.794 -0.302 -14.303 1.00 97.25 89 LYS A C 1
ATOM 701 O O . LYS A 1 89 ? 9.720 -0.179 -13.080 1.00 97.25 89 LYS A O 1
ATOM 706 N N . SER A 1 90 ? 8.736 -0.203 -15.107 1.00 96.88 90 SER A N 1
ATOM 707 C CA . SER A 1 90 ? 7.383 0.086 -14.622 1.00 96.88 90 SER A CA 1
ATOM 708 C C . SER A 1 90 ? 6.872 -0.998 -13.674 1.00 96.88 90 SER A C 1
ATOM 710 O O . SER A 1 90 ? 6.355 -0.681 -12.607 1.00 96.88 90 SER A O 1
ATOM 712 N N .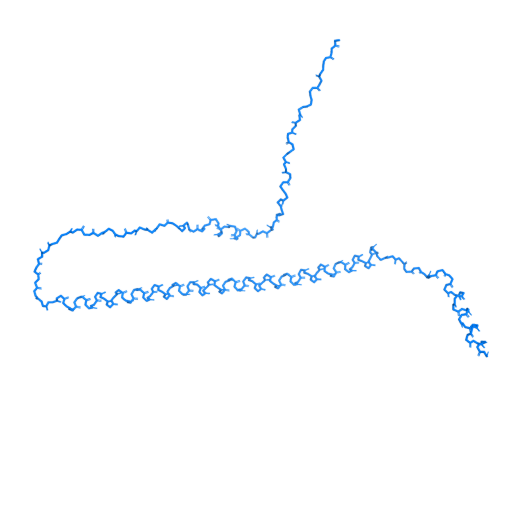 SER A 1 91 ? 7.087 -2.275 -13.999 1.00 97.25 91 SER A N 1
ATOM 713 C CA . SER A 1 91 ? 6.702 -3.407 -13.147 1.00 97.25 91 SER A CA 1
ATOM 714 C C . SER A 1 91 ? 7.428 -3.380 -11.800 1.00 97.25 91 SER A C 1
ATOM 716 O O . SER A 1 91 ? 6.812 -3.561 -10.749 1.00 97.25 91 SER A O 1
ATOM 718 N N . ARG A 1 92 ? 8.734 -3.090 -11.800 1.00 97.50 92 ARG A N 1
ATOM 719 C CA . ARG A 1 92 ? 9.528 -2.959 -10.572 1.00 97.50 92 ARG A CA 1
ATOM 720 C C . ARG A 1 92 ? 9.022 -1.822 -9.688 1.00 97.50 92 ARG A C 1
ATOM 722 O O . ARG A 1 92 ? 8.886 -2.019 -8.482 1.00 97.50 92 ARG A O 1
ATOM 729 N N . VAL A 1 93 ? 8.754 -0.655 -10.274 1.00 97.44 93 VAL A N 1
ATOM 730 C CA . VAL A 1 93 ? 8.217 0.498 -9.537 1.00 97.44 93 VAL A CA 1
ATOM 731 C C . VAL A 1 93 ? 6.824 0.182 -8.997 1.00 97.44 93 VAL A C 1
ATOM 733 O O . VAL A 1 93 ? 6.582 0.404 -7.816 1.00 97.44 93 VAL A O 1
ATOM 736 N N . GLY A 1 94 ? 5.948 -0.420 -9.806 1.00 97.06 94 GLY A N 1
ATOM 737 C CA . GLY A 1 94 ? 4.608 -0.824 -9.378 1.00 97.06 94 GLY A CA 1
ATOM 738 C C . GLY A 1 94 ? 4.636 -1.765 -8.172 1.00 97.06 94 GLY A C 1
ATOM 739 O O . GLY A 1 94 ? 3.940 -1.528 -7.191 1.00 97.06 94 GLY A O 1
ATOM 740 N N . LYS A 1 95 ? 5.509 -2.780 -8.182 1.00 96.69 95 LYS A N 1
ATOM 741 C CA . LYS A 1 95 ? 5.681 -3.690 -7.035 1.00 96.69 95 LYS A CA 1
ATOM 742 C C . LYS A 1 95 ? 6.157 -2.971 -5.771 1.00 96.69 95 LYS A C 1
ATOM 744 O O . LYS A 1 95 ? 5.709 -3.310 -4.681 1.00 96.69 95 LYS A O 1
ATOM 749 N N . LEU A 1 96 ? 7.065 -2.003 -5.907 1.00 96.38 96 LEU A N 1
ATOM 750 C CA . LEU A 1 96 ? 7.553 -1.221 -4.770 1.00 96.38 96 LEU A CA 1
ATOM 751 C C . LEU A 1 96 ? 6.445 -0.347 -4.176 1.00 96.38 96 LEU A C 1
ATOM 753 O O . LEU A 1 96 ? 6.307 -0.297 -2.960 1.00 96.38 96 LEU A O 1
ATOM 757 N N . LEU A 1 97 ? 5.646 0.300 -5.028 1.00 96.94 97 LEU A N 1
ATOM 758 C CA . LEU A 1 97 ? 4.524 1.131 -4.591 1.00 96.94 97 LEU A CA 1
ATOM 759 C C . LEU A 1 97 ? 3.486 0.310 -3.829 1.00 96.94 97 LEU A C 1
ATOM 761 O O . LEU A 1 97 ? 3.133 0.689 -2.721 1.00 96.94 97 LEU A O 1
ATOM 765 N N . LEU A 1 98 ? 3.080 -0.844 -4.366 1.00 96.25 98 LEU A N 1
ATOM 766 C CA . LEU A 1 98 ? 2.123 -1.730 -3.693 1.00 96.25 98 LEU A CA 1
ATOM 767 C C . LEU A 1 98 ? 2.639 -2.222 -2.338 1.00 96.25 98 LEU A C 1
ATOM 769 O O . LEU A 1 98 ? 1.884 -2.307 -1.374 1.00 96.25 98 LEU A O 1
ATOM 773 N N . LYS A 1 99 ? 3.935 -2.542 -2.251 1.00 94.88 99 LYS A N 1
ATOM 774 C CA . LYS A 1 99 ? 4.549 -2.934 -0.982 1.00 94.88 99 LYS A CA 1
ATOM 775 C C . LYS A 1 99 ? 4.495 -1.789 0.034 1.00 94.88 99 LYS A C 1
ATOM 777 O O . LYS A 1 99 ? 4.080 -2.013 1.165 1.00 94.88 99 LYS A O 1
ATOM 782 N N . ASN A 1 100 ? 4.900 -0.589 -0.373 1.00 95.62 100 ASN A N 1
ATOM 783 C CA . ASN A 1 100 ? 4.910 0.574 0.510 1.00 95.62 100 ASN A CA 1
ATOM 784 C C . ASN A 1 100 ? 3.493 0.949 0.960 1.00 95.62 100 ASN A C 1
ATOM 786 O O . ASN A 1 100 ? 3.280 1.184 2.141 1.00 95.62 100 ASN A O 1
ATOM 790 N N . GLU A 1 101 ? 2.519 0.939 0.047 1.00 96.56 101 GLU A N 1
ATOM 791 C CA . GLU A 1 101 ? 1.109 1.183 0.366 1.00 96.56 101 GLU A CA 1
ATOM 792 C C . GLU A 1 101 ? 0.604 0.192 1.419 1.00 96.56 101 GLU A C 1
ATOM 794 O O . GLU A 1 101 ? -0.017 0.586 2.401 1.00 96.56 101 GLU A O 1
ATOM 799 N N . GLN A 1 102 ? 0.925 -1.095 1.267 1.00 96.69 102 GLN A N 1
ATOM 800 C CA . GLN A 1 102 ? 0.518 -2.112 2.232 1.00 96.69 102 GLN A CA 1
ATOM 801 C C . GLN A 1 102 ? 1.129 -1.887 3.625 1.00 96.69 102 GLN A C 1
ATOM 803 O O . GLN A 1 102 ? 0.445 -2.095 4.631 1.00 96.69 102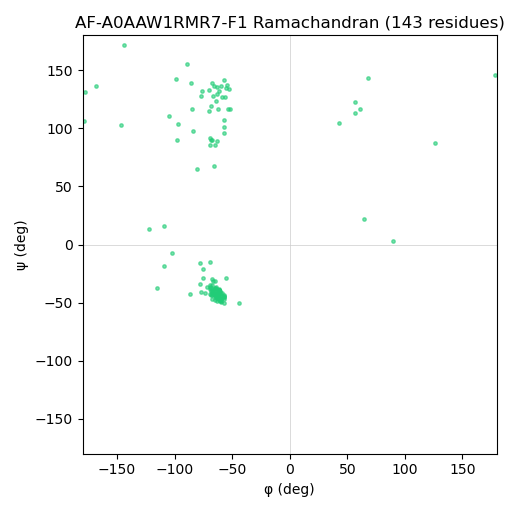 GLN A O 1
ATOM 808 N N . GLU A 1 103 ? 2.397 -1.477 3.690 1.00 96.50 103 GLU A N 1
ATOM 809 C CA . GLU A 1 103 ? 3.088 -1.149 4.944 1.00 96.50 103 GLU A CA 1
ATOM 810 C C . GLU A 1 103 ? 2.495 0.111 5.598 1.00 96.50 103 GLU A C 1
ATOM 812 O O . GLU A 1 103 ? 2.227 0.120 6.802 1.00 96.50 103 GLU A O 1
ATOM 817 N N . GLU A 1 104 ? 2.217 1.151 4.809 1.00 96.94 104 GLU A N 1
ATOM 818 C CA . GLU A 1 104 ? 1.592 2.390 5.281 1.00 96.94 104 GLU A CA 1
ATOM 819 C C . GLU A 1 104 ? 0.173 2.143 5.803 1.00 96.94 104 GLU A C 1
ATOM 821 O O . GLU A 1 104 ? -0.159 2.581 6.904 1.00 96.94 104 GLU A O 1
ATOM 826 N N . LEU A 1 105 ? -0.647 1.380 5.073 1.00 98.06 105 LEU A N 1
ATOM 827 C CA . LEU A 1 105 ? -1.994 1.006 5.510 1.00 98.06 105 LEU A CA 1
ATOM 828 C C . LEU A 1 105 ? -1.967 0.236 6.830 1.00 98.06 105 LEU A C 1
ATOM 830 O O . LEU A 1 105 ? -2.783 0.496 7.716 1.00 98.06 105 LEU A O 1
ATOM 834 N N . GLN A 1 106 ? -1.015 -0.685 6.991 1.00 97.62 106 GLN A N 1
ATOM 835 C CA . GLN A 1 106 ? -0.857 -1.421 8.240 1.00 97.62 106 GLN A CA 1
ATOM 836 C C . GLN A 1 106 ? -0.473 -0.485 9.395 1.00 97.62 106 GLN A C 1
ATOM 838 O O . GLN A 1 106 ? -1.041 -0.593 10.482 1.00 97.62 106 GLN A O 1
ATOM 843 N N . SER A 1 107 ? 0.452 0.448 9.160 1.00 97.62 107 SER A N 1
ATOM 844 C CA . SER A 1 107 ? 0.866 1.434 10.162 1.00 97.62 107 SER A CA 1
ATOM 845 C C . SER A 1 107 ? -0.283 2.356 10.572 1.00 97.62 107 SER A C 1
ATOM 847 O O . SER A 1 107 ? -0.492 2.572 11.765 1.00 97.62 107 SER A O 1
ATOM 849 N N . ILE A 1 108 ? -1.059 2.856 9.607 1.00 97.56 108 ILE A N 1
ATOM 850 C CA . ILE A 1 108 ? -2.211 3.726 9.867 1.00 97.56 108 ILE A CA 1
ATOM 851 C C . ILE A 1 108 ? -3.294 2.966 10.632 1.00 97.56 108 ILE A C 1
ATOM 853 O O . ILE A 1 108 ? -3.850 3.507 11.583 1.00 97.56 108 ILE A O 1
ATOM 857 N N . SER A 1 109 ? -3.573 1.713 10.261 1.00 97.12 109 SER A N 1
ATOM 858 C CA . SER A 1 109 ? -4.547 0.882 10.975 1.00 97.12 109 SER A CA 1
ATOM 859 C C . SER A 1 109 ? -4.149 0.685 12.435 1.00 97.12 109 SER A C 1
ATOM 861 O O . SER A 1 109 ? -4.976 0.877 13.320 1.00 97.12 109 SER A O 1
ATOM 863 N N . GLN A 1 110 ? -2.881 0.354 12.699 1.00 97.12 110 GLN A N 1
ATOM 864 C CA . GLN A 1 110 ? -2.382 0.194 14.067 1.00 97.12 110 GLN A CA 1
ATOM 865 C C . GLN A 1 110 ? -2.493 1.497 14.860 1.00 97.12 110 GLN A C 1
ATOM 867 O O . GLN A 1 110 ? -2.967 1.494 15.992 1.00 97.12 110 GLN A O 1
ATOM 872 N N . PHE A 1 111 ? -2.116 2.619 14.247 1.00 96.81 111 PHE A N 1
ATOM 873 C CA . PHE A 1 111 ? -2.216 3.928 14.879 1.00 96.81 111 PHE A CA 1
ATOM 874 C C . PHE A 1 111 ? -3.668 4.321 15.191 1.00 96.81 111 PHE A C 1
ATOM 876 O O . PHE A 1 111 ? -3.956 4.843 16.267 1.00 96.81 111 PHE A O 1
ATOM 883 N N . ALA A 1 112 ? -4.599 4.035 14.278 1.00 96.62 112 ALA A N 1
ATOM 884 C CA . ALA A 1 112 ? -6.022 4.261 14.499 1.00 96.62 112 ALA A CA 1
ATOM 885 C C . ALA A 1 112 ? -6.555 3.402 15.657 1.00 96.62 112 ALA A C 1
ATOM 887 O O . ALA A 1 112 ? -7.259 3.920 16.524 1.00 96.62 112 ALA A O 1
ATOM 888 N N . ASP A 1 113 ? -6.176 2.122 15.721 1.00 94.94 113 ASP A N 1
ATOM 889 C CA . ASP A 1 113 ? -6.553 1.232 16.823 1.00 94.94 113 ASP A CA 1
ATOM 890 C C . ASP A 1 113 ? -6.008 1.729 18.169 1.00 94.94 113 ASP A C 1
ATOM 892 O O . ASP A 1 113 ? -6.701 1.670 19.189 1.00 94.94 113 ASP A O 1
ATOM 896 N N . ASP A 1 114 ? -4.780 2.245 18.188 1.00 94.56 114 ASP A N 1
ATOM 897 C CA . ASP A 1 114 ? -4.167 2.819 19.385 1.00 94.56 114 ASP A CA 1
ATOM 898 C C . ASP A 1 114 ? -4.906 4.072 19.863 1.00 94.56 114 ASP A C 1
ATOM 900 O O . ASP A 1 114 ? -5.210 4.180 21.054 1.00 94.56 114 ASP A O 1
ATOM 904 N N . LEU A 1 115 ? -5.275 4.975 18.950 1.00 94.94 115 LEU A N 1
ATOM 905 C CA . LEU A 1 115 ? -6.090 6.151 19.271 1.00 94.94 115 LEU A CA 1
ATOM 906 C C . LEU A 1 115 ? -7.472 5.763 19.797 1.00 94.94 115 LEU A C 1
ATOM 908 O O . LEU A 1 115 ? -7.939 6.316 20.795 1.00 94.94 115 LEU A O 1
ATOM 912 N N . ILE A 1 116 ? -8.124 4.789 19.158 1.00 92.38 116 ILE A N 1
ATOM 913 C CA . ILE A 1 116 ? -9.427 4.294 19.606 1.00 92.38 116 ILE A CA 1
ATOM 914 C C . ILE A 1 116 ? -9.307 3.737 21.020 1.00 92.38 116 ILE A C 1
ATOM 916 O O . ILE A 1 116 ? -10.121 4.078 21.869 1.00 92.38 116 ILE A O 1
ATOM 920 N N . ARG A 1 117 ? -8.293 2.918 21.308 1.00 88.25 117 ARG A N 1
ATOM 921 C CA . ARG A 1 117 ? -8.113 2.328 22.642 1.00 88.25 117 ARG A CA 1
ATOM 922 C C . ARG A 1 117 ? -7.729 3.350 23.706 1.00 88.25 117 ARG A C 1
ATOM 924 O O . ARG A 1 117 ? -8.188 3.221 24.838 1.00 88.25 117 ARG A O 1
ATOM 931 N N . GLY A 1 118 ? -6.869 4.306 23.365 1.00 85.44 118 GLY A N 1
ATOM 932 C CA . GLY A 1 118 ? -6.271 5.231 24.324 1.00 85.44 118 GLY A CA 1
ATOM 933 C C . GLY A 1 118 ? -7.105 6.478 24.598 1.00 85.44 118 GLY A C 1
ATOM 934 O O . GLY A 1 118 ? -7.225 6.886 25.750 1.00 85.44 118 GLY A O 1
ATOM 935 N N . GLU A 1 119 ? -7.674 7.083 23.558 1.00 84.38 119 GLU A N 1
ATOM 936 C CA . GLU A 1 119 ? -8.244 8.432 23.639 1.00 84.38 119 GLU A CA 1
ATOM 937 C C . GLU A 1 119 ? -9.757 8.452 23.416 1.00 84.38 119 GLU A C 1
ATOM 939 O O . GLU A 1 119 ? -10.476 9.180 24.102 1.00 84.38 119 GLU A O 1
ATOM 944 N N . TYR A 1 120 ? -10.261 7.616 22.506 1.00 87.06 120 TYR A N 1
ATOM 945 C CA . TYR A 1 120 ? -11.681 7.623 22.131 1.00 87.06 120 TYR A CA 1
ATOM 946 C C . TYR A 1 120 ? -12.510 6.494 22.751 1.00 87.06 120 TYR A C 1
ATOM 948 O O . TYR A 1 120 ? -13.737 6.494 22.628 1.00 87.06 120 TYR A O 1
ATOM 956 N N . SER A 1 121 ? -11.877 5.540 23.436 1.00 81.81 121 SER A N 1
ATOM 957 C CA . SER A 1 121 ? -12.587 4.467 24.125 1.00 81.81 121 SER A CA 1
ATOM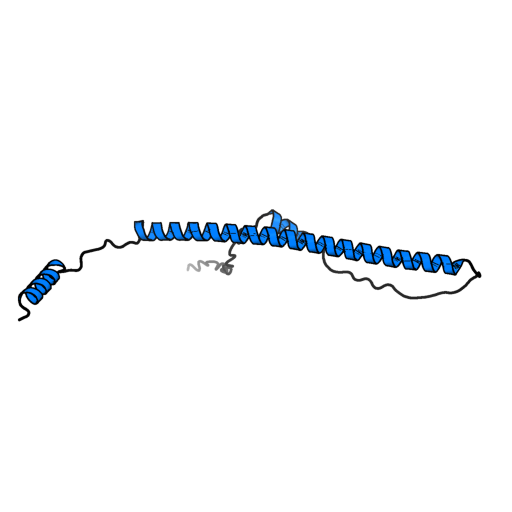 958 C C . SER A 1 121 ? -13.310 5.047 25.331 1.00 81.81 121 SER A C 1
ATOM 960 O O . SER A 1 121 ? -12.699 5.537 26.284 1.00 81.81 121 SER A O 1
ATOM 962 N N . LEU A 1 122 ? -14.640 4.991 25.299 1.00 78.94 122 LEU A 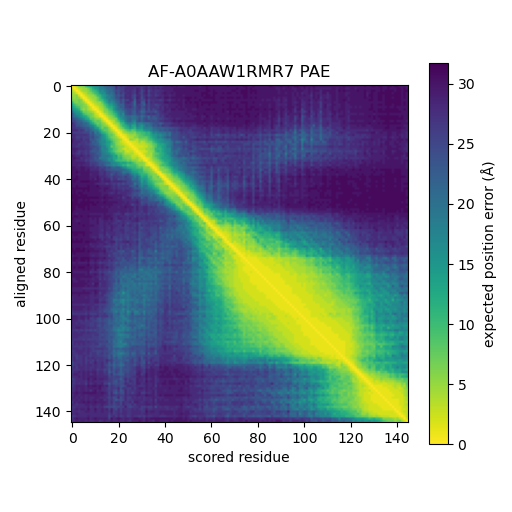N 1
ATOM 963 C CA . LEU A 1 122 ? -15.439 5.355 26.457 1.00 78.94 122 LEU A CA 1
ATOM 964 C C . LEU A 1 122 ? -15.174 4.344 27.581 1.00 78.94 122 LEU A C 1
ATOM 966 O O . LEU A 1 122 ? -15.176 3.135 27.329 1.00 78.94 122 LEU A O 1
ATOM 970 N N . PRO A 1 123 ? -14.992 4.801 28.834 1.00 76.44 123 PRO A N 1
ATOM 971 C CA . PRO A 1 123 ? -14.861 3.891 29.958 1.00 76.44 123 PRO A CA 1
ATOM 972 C C . PRO A 1 123 ? -16.092 2.989 30.007 1.00 76.44 123 PRO A C 1
ATOM 974 O O . PRO A 1 123 ? -17.228 3.473 30.006 1.00 76.44 123 PRO A O 1
ATOM 977 N N . ASN A 1 124 ? -15.856 1.677 30.035 1.00 76.00 124 ASN A N 1
ATOM 978 C CA . ASN A 1 124 ? -16.915 0.682 30.064 1.00 76.00 124 ASN A CA 1
ATOM 979 C C . ASN A 1 124 ? -17.608 0.754 31.431 1.00 76.00 124 ASN A C 1
ATOM 981 O O . ASN A 1 124 ? -17.148 0.179 32.418 1.00 76.00 124 ASN A O 1
ATOM 985 N N . LYS A 1 125 ? -18.662 1.569 31.520 1.00 79.44 125 LYS A N 1
ATOM 986 C CA . LYS A 1 125 ? -19.470 1.693 32.731 1.00 79.44 125 LYS A CA 1
ATOM 987 C C . LYS A 1 125 ? -20.362 0.468 32.820 1.00 79.44 125 LYS A C 1
ATOM 989 O O . LYS A 1 125 ? -21.040 0.134 31.850 1.00 79.44 125 LYS A O 1
ATOM 994 N N . GLU A 1 126 ? -20.397 -0.166 33.991 1.00 81.00 126 GLU A N 1
ATOM 995 C CA . GLU A 1 126 ? -21.403 -1.192 34.246 1.00 81.00 126 GLU A CA 1
ATOM 996 C C . GLU A 1 126 ? -22.793 -0.628 33.943 1.00 81.00 126 GLU A C 1
ATOM 998 O O . GLU A 1 126 ? -23.126 0.495 34.342 1.00 81.00 126 GLU A O 1
ATOM 1003 N N . ALA A 1 127 ? -23.598 -1.415 33.227 1.00 82.81 127 ALA A N 1
ATOM 1004 C CA . ALA A 1 127 ? -24.981 -1.059 32.978 1.00 82.81 127 ALA A CA 1
ATOM 1005 C C . ALA A 1 127 ? -25.678 -0.807 34.328 1.00 82.81 127 ALA A C 1
ATOM 1007 O O . ALA A 1 127 ? -25.497 -1.596 35.266 1.00 82.81 127 ALA A O 1
ATOM 1008 N N . PRO A 1 128 ? -26.464 0.278 34.456 1.00 88.00 128 PRO A N 1
ATOM 1009 C CA . PRO A 1 128 ? -27.159 0.566 35.698 1.00 88.00 128 PRO A CA 1
ATOM 1010 C C . PRO A 1 128 ? -28.003 -0.643 36.106 1.00 88.00 128 PRO A C 1
ATOM 1012 O O . PRO A 1 128 ? -28.654 -1.278 35.277 1.00 88.00 128 PRO A O 1
ATOM 1015 N N . CYS A 1 129 ? -27.961 -0.966 37.397 1.00 89.38 129 CYS A N 1
ATOM 1016 C CA . CYS A 1 129 ? -28.678 -2.093 37.986 1.00 89.38 129 CYS A CA 1
ATOM 1017 C C . CYS A 1 129 ? -28.241 -3.497 37.509 1.00 89.38 129 CYS A C 1
ATOM 1019 O O . CYS A 1 129 ? -29.007 -4.447 37.683 1.00 89.38 129 CYS A O 1
ATOM 1021 N N . SER A 1 130 ? -27.016 -3.665 36.985 1.00 91.44 130 SER A N 1
ATOM 1022 C CA . SER A 1 130 ? -26.400 -4.969 36.645 1.00 91.44 130 SER A CA 1
ATOM 1023 C C . SER A 1 130 ? -26.622 -6.027 37.739 1.00 91.44 130 SER A C 1
ATOM 1025 O O . SER A 1 130 ? -27.174 -7.097 37.489 1.00 91.44 130 SER A O 1
ATOM 1027 N N . LYS A 1 131 ? -26.313 -5.666 38.988 1.00 90.31 131 LYS A N 1
ATOM 1028 C CA . LYS A 1 131 ? -26.469 -6.526 40.170 1.00 90.31 131 LYS A CA 1
ATOM 1029 C C . LYS A 1 131 ? -27.925 -6.853 40.498 1.00 90.31 131 LYS A C 1
ATOM 1031 O O . LYS A 1 131 ? -28.220 -7.968 40.919 1.00 90.31 131 LYS A O 1
ATOM 1036 N N . GLN A 1 132 ? -28.850 -5.899 40.346 1.00 93.38 132 GLN A N 1
ATOM 1037 C CA . GLN A 1 132 ? -30.276 -6.185 40.540 1.00 93.38 132 GLN A CA 1
ATOM 1038 C C . GLN A 1 132 ? -30.802 -7.122 39.452 1.00 93.38 132 GLN A C 1
ATOM 1040 O O . GLN A 1 132 ? -31.568 -8.026 39.772 1.00 93.38 132 GLN A O 1
ATOM 1045 N N . ARG A 1 133 ? -30.375 -6.943 38.196 1.00 93.12 133 ARG A N 1
ATOM 1046 C CA . ARG A 1 133 ? -30.739 -7.830 37.084 1.00 93.12 133 ARG A CA 1
ATOM 1047 C C . ARG A 1 133 ? -30.282 -9.262 37.349 1.00 93.12 133 ARG A C 1
ATOM 1049 O O . ARG A 1 133 ? -31.094 -10.170 37.223 1.00 93.12 133 ARG A O 1
ATOM 1056 N N . GLU A 1 134 ? -29.024 -9.459 37.741 1.00 94.25 134 GLU A N 1
ATOM 1057 C CA . GLU A 1 134 ? -28.494 -10.791 38.071 1.00 94.25 134 GLU A CA 1
ATOM 1058 C C . GLU A 1 134 ? -29.264 -11.446 39.218 1.00 94.25 134 GLU A C 1
ATOM 1060 O O . GLU A 1 134 ? -29.664 -12.599 39.101 1.00 94.25 134 GLU A O 1
ATOM 1065 N N . ARG A 1 135 ? -29.562 -10.695 40.284 1.00 93.69 135 ARG A N 1
ATOM 1066 C CA . ARG A 1 135 ? -30.390 -11.192 41.395 1.00 93.69 135 ARG A CA 1
ATOM 1067 C C . ARG A 1 135 ? -31.807 -11.560 40.966 1.00 93.69 135 ARG A C 1
ATOM 1069 O O . ARG A 1 135 ? -32.354 -12.541 41.454 1.00 93.69 135 ARG A O 1
ATOM 1076 N N . CYS A 1 136 ? -32.413 -10.774 40.079 1.00 93.62 136 CYS A N 1
ATOM 1077 C CA . CYS A 1 136 ? -33.742 -11.065 39.542 1.00 93.62 136 CYS A CA 1
ATOM 1078 C C . CYS A 1 136 ? -33.734 -12.352 38.714 1.00 93.62 136 CYS A C 1
ATOM 1080 O O . CYS A 1 136 ? -34.617 -13.185 38.881 1.00 93.62 136 CYS A O 1
ATOM 1082 N N . LEU A 1 137 ? -32.718 -12.529 37.865 1.00 94.38 137 LEU A N 1
ATOM 1083 C CA . LEU A 1 137 ? -32.540 -13.750 37.083 1.00 94.38 137 LEU A CA 1
ATOM 1084 C C . LEU A 1 137 ? -32.315 -14.966 37.985 1.00 94.38 137 LEU A C 1
ATOM 1086 O O . LEU A 1 137 ? -32.977 -15.973 37.780 1.00 94.38 137 LEU A O 1
ATOM 1090 N N . GLN A 1 138 ? -31.457 -14.849 39.004 1.00 94.94 138 GLN A N 1
ATOM 1091 C CA . GLN A 1 138 ? -31.239 -15.912 39.993 1.00 94.94 138 GLN A CA 1
ATOM 1092 C C . GLN A 1 138 ? -32.542 -16.308 40.688 1.00 94.94 138 GLN A C 1
ATOM 1094 O O . GLN A 1 138 ? -32.905 -17.478 40.675 1.00 94.94 138 GLN A O 1
ATOM 1099 N N . CYS A 1 139 ? -33.288 -15.330 41.204 1.00 94.81 139 CYS A N 1
ATOM 1100 C CA . CYS A 1 139 ? -34.583 -15.563 41.842 1.00 94.81 139 CYS A CA 1
ATOM 1101 C C . CYS A 1 139 ? -35.565 -16.267 40.894 1.00 94.81 139 CYS A C 1
ATOM 1103 O O . CYS A 1 139 ? -36.213 -17.233 41.278 1.00 94.81 139 CYS A O 1
ATOM 1105 N N . TYR A 1 140 ? -35.640 -15.826 39.636 1.00 93.62 140 TYR A N 1
ATOM 1106 C CA . TYR A 1 140 ? -36.502 -16.458 38.643 1.00 93.62 140 TYR A CA 1
ATOM 1107 C C . TYR A 1 140 ? -36.115 -17.924 38.413 1.00 93.62 140 TYR A C 1
ATOM 1109 O O . TYR A 1 140 ? -36.967 -18.795 38.511 1.00 93.62 140 TYR A O 1
ATOM 1117 N N . THR A 1 141 ? -34.828 -18.213 38.208 1.00 93.19 141 THR A N 1
ATOM 1118 C CA . THR A 1 141 ? -34.342 -19.588 38.004 1.00 93.19 141 THR A CA 1
ATOM 1119 C C . THR A 1 141 ? -34.481 -20.479 39.239 1.00 93.19 141 THR A C 1
ATOM 1121 O O . THR A 1 141 ? -34.671 -21.682 39.110 1.00 93.19 141 THR A O 1
ATOM 1124 N N . GLU A 1 142 ? -34.390 -19.913 40.443 1.00 93.12 142 GLU A N 1
ATOM 1125 C CA . GLU A 1 142 ? -34.555 -20.652 41.701 1.00 93.12 142 GLU A CA 1
ATOM 1126 C C . GLU A 1 142 ? -36.025 -20.989 41.993 1.00 93.12 142 GLU A C 1
ATOM 1128 O O . GLU A 1 142 ? -36.312 -21.917 42.752 1.00 93.12 142 GLU A O 1
ATOM 1133 N N . HIS A 1 143 ? -36.954 -20.249 41.385 1.00 88.00 143 HIS A N 1
ATOM 1134 C CA . HIS A 1 143 ? -38.388 -20.338 41.647 1.00 88.00 143 HIS A CA 1
ATOM 1135 C C . HIS A 1 143 ? -39.236 -20.656 40.401 1.00 88.00 143 HIS A C 1
ATOM 1137 O O . HIS A 1 143 ? -40.460 -20.553 40.473 1.00 88.00 143 HIS A O 1
ATOM 1143 N N . GLU A 1 144 ? -38.628 -21.077 39.287 1.00 71.38 144 GLU A N 1
ATOM 1144 C CA . GLU A 1 144 ? -39.329 -21.725 38.170 1.00 71.38 144 GLU A CA 1
ATOM 1145 C C . GLU A 1 144 ? -39.847 -23.099 38.637 1.00 71.38 144 GLU A C 1
ATOM 1147 O O . GLU A 1 144 ? -39.146 -24.110 38.569 1.00 71.38 144 GLU A O 1
ATOM 1152 N N . GLN A 1 145 ? -41.074 -23.128 39.165 1.00 58.53 145 GLN A N 1
ATOM 1153 C CA . GLN A 1 145 ? -41.867 -24.340 39.403 1.00 58.53 145 GLN A CA 1
ATOM 1154 C C . GLN A 1 145 ? -43.142 -24.304 38.568 1.00 58.53 145 GLN A C 1
ATOM 1156 O O . GLN A 1 145 ? -43.801 -23.238 38.549 1.00 58.53 145 GLN A O 1
#

Foldseek 3Di:
DDDDDDDDDDPDDPPPPPPPDPDDPVVVVVVVPPDPPDDDDDDDDDDDDDDDDDDPVVVVVVVVVVVVVVVVVVVVVVVVVVVVVVVVVVVVVVVVVVVVVVVVVVVVVVVVVCCCVPPVPDPPDPDPCNVVVVVVVVVCVVPPD

Solvent-accessible surface area (backbone atoms only — not comparable to full-atom values): 9450 Å² total; per-residue (Å²): 140,88,80,84,85,84,74,87,78,76,81,82,71,79,83,74,81,70,77,78,73,89,68,58,73,72,56,57,57,54,64,76,61,60,77,79,93,76,84,88,83,78,86,86,80,90,88,84,87,90,81,90,78,91,88,63,60,71,61,56,53,54,51,53,53,52,51,53,50,53,52,54,51,52,51,52,51,51,50,49,52,52,49,51,54,50,52,51,53,51,50,55,50,50,55,52,50,55,52,50,51,54,53,49,52,52,50,51,51,52,52,50,53,49,44,40,66,73,74,68,52,72,80,86,68,77,60,86,59,53,70,59,52,53,52,50,51,52,51,48,69,76,62,75,121

Sequence (145 aa):
MGNASGKDQQPEQPEELFTGVRTSPALIRNLANAPDFRDTHHPHRHDDREHRSSSKDEHDAHEAAEQCKATSQGHLQDLDSRVQQALEKSSRVGKLLLKNEQEELQSISQFADDLIRGEYSLPNKEAPCSKQRERCLQCYTEHEQ